Protein AF-I0CEB5-F1 (afdb_monomer_lite)

Foldseek 3Di:
DDQFQKKKWKFWAADPDTDDTPDIGSDPVVSVVVLVVQCVVFDPDWPDWDADPQGKIKTADRGNPPRTGIIIIGIDGDDPVPPPPPDDD

Secondary structure (DSSP, 8-state):
--PPPEEEEEEEEETTEEEEEEEEESSHHHHHHHHHHHHHHHBSS--EEEE-TT--EEEES-BSSTT--EEEEEEEE--GGGGGGG---

pLDDT: mean 82.9, std 16.33, range [38.06, 97.94]

Sequence (89 aa):
MNTPPTVWLLMQGVDDAITDVLGVYAHREAGRTALTHATHSLSSTVDRSEEDEDGTIRVYGPLRVSGVEWLELSPHAVTADEAEAGESK

Organism: NCBI:txid1170711

Radius of gyration: 14.56 Å; chains: 1; bounding box: 44×33×27 Å

Struct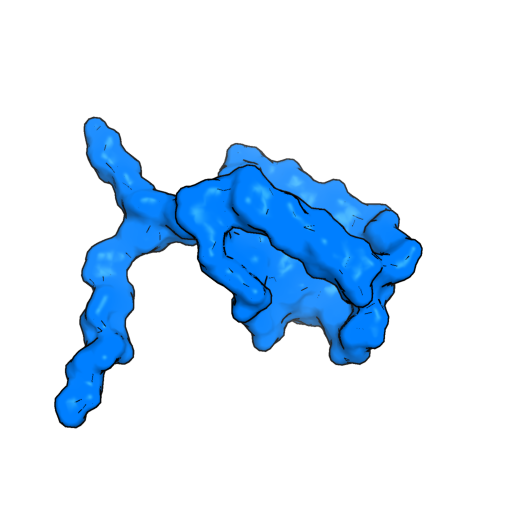ure (mmCIF, N/CA/C/O backbone):
data_AF-I0CEB5-F1
#
_entry.id   AF-I0CEB5-F1
#
loop_
_atom_site.group_PDB
_atom_site.id
_atom_site.type_symbol
_atom_site.label_atom_id
_atom_site.label_alt_id
_atom_site.label_comp_id
_atom_site.label_asym_id
_atom_site.label_entity_id
_atom_site.label_seq_id
_atom_site.pdbx_PDB_ins_code
_atom_site.Cartn_x
_atom_site.Cartn_y
_atom_site.Cartn_z
_atom_site.occupancy
_atom_site.B_iso_or_equiv
_atom_site.auth_seq_id
_atom_site.auth_comp_id
_atom_site.auth_asym_id
_atom_site.auth_atom_id
_atom_site.pdbx_PDB_model_num
ATOM 1 N N . MET A 1 1 ? -20.012 14.240 12.540 1.00 45.88 1 MET A N 1
ATOM 2 C CA . MET A 1 1 ? -20.093 13.513 11.257 1.00 45.88 1 MET A CA 1
ATOM 3 C C . MET A 1 1 ? -19.310 12.228 11.453 1.00 45.88 1 MET A C 1
ATOM 5 O O . MET A 1 1 ? -18.147 12.331 11.815 1.00 45.88 1 MET A O 1
ATOM 9 N N . ASN A 1 2 ? -19.939 11.055 11.337 1.00 59.22 2 ASN A N 1
ATOM 10 C CA . ASN A 1 2 ? -19.202 9.789 11.358 1.00 59.22 2 ASN A CA 1
ATOM 11 C C . ASN A 1 2 ? -18.548 9.633 9.986 1.00 59.22 2 ASN A C 1
ATOM 13 O O . ASN A 1 2 ? -19.251 9.417 9.002 1.00 59.22 2 ASN A O 1
ATOM 17 N N . THR A 1 3 ? -17.232 9.798 9.902 1.00 67.94 3 THR A N 1
ATOM 18 C CA . THR A 1 3 ? -16.479 9.324 8.739 1.00 67.94 3 THR A CA 1
ATOM 19 C C . THR A 1 3 ? -16.626 7.803 8.664 1.00 67.94 3 THR A C 1
ATOM 21 O O . THR A 1 3 ? -16.532 7.152 9.712 1.00 67.94 3 THR A O 1
ATOM 24 N N . PRO A 1 4 ? -16.898 7.229 7.478 1.00 79.62 4 PRO A N 1
ATOM 25 C CA . PRO A 1 4 ? -16.953 5.780 7.326 1.00 79.62 4 PRO A CA 1
ATOM 26 C C . PRO A 1 4 ? -15.615 5.163 7.758 1.00 79.62 4 PRO A C 1
ATOM 28 O O . PRO A 1 4 ? -14.578 5.825 7.646 1.00 79.62 4 PRO A O 1
ATOM 31 N N . PRO A 1 5 ? -15.616 3.927 8.284 1.00 88.00 5 PRO A N 1
ATOM 32 C CA . PRO A 1 5 ? -14.375 3.266 8.650 1.00 88.00 5 PRO A CA 1
ATOM 33 C C . PRO A 1 5 ? -13.485 3.119 7.412 1.00 88.00 5 PRO A C 1
ATOM 35 O O . PRO A 1 5 ? -13.939 2.684 6.358 1.00 88.00 5 PRO A O 1
ATOM 38 N N . THR A 1 6 ? -12.218 3.503 7.541 1.00 92.12 6 THR A N 1
ATOM 39 C CA . THR A 1 6 ? -11.218 3.390 6.474 1.00 92.12 6 THR A CA 1
ATOM 40 C C . THR A 1 6 ? -10.327 2.189 6.747 1.00 92.12 6 THR A C 1
ATOM 42 O O . THR A 1 6 ? -9.788 2.054 7.846 1.00 92.12 6 THR A O 1
ATOM 45 N N . VAL A 1 7 ? -10.141 1.344 5.740 1.00 95.44 7 VAL A N 1
ATOM 46 C CA . VAL A 1 7 ? -9.093 0.320 5.711 1.00 95.44 7 VAL A CA 1
ATOM 47 C C . VAL A 1 7 ? -7.990 0.754 4.757 1.00 95.44 7 VAL A C 1
ATOM 49 O O . VAL A 1 7 ? -8.195 1.611 3.909 1.00 95.44 7 VAL A O 1
ATOM 52 N N . TRP A 1 8 ? -6.809 0.178 4.901 1.00 97.06 8 TRP A N 1
ATOM 53 C CA . TRP A 1 8 ? -5.665 0.437 4.039 1.00 97.06 8 TRP A CA 1
ATOM 54 C C . TRP A 1 8 ? -5.359 -0.820 3.242 1.00 97.06 8 TRP A C 1
ATOM 56 O O . TRP A 1 8 ? -5.136 -1.877 3.839 1.00 97.06 8 TRP A O 1
ATOM 66 N N . LEU A 1 9 ? -5.370 -0.716 1.917 1.00 97.44 9 LEU A N 1
ATOM 67 C CA . LEU A 1 9 ? -5.070 -1.829 1.024 1.00 97.44 9 LEU A CA 1
ATOM 68 C C . LEU A 1 9 ? -3.612 -1.752 0.601 1.00 97.44 9 LEU A C 1
ATOM 70 O O . LEU A 1 9 ? -3.170 -0.724 0.102 1.00 97.44 9 LEU A O 1
ATOM 74 N N . LEU A 1 10 ? -2.873 -2.840 0.813 1.00 97.12 10 LEU A N 1
ATOM 75 C CA . LEU A 1 10 ? -1.559 -3.039 0.213 1.00 97.12 10 LEU A CA 1
ATOM 76 C C . LEU A 1 10 ? -1.748 -3.816 -1.085 1.00 97.12 10 LEU A C 1
ATOM 78 O O . LEU A 1 10 ? -2.246 -4.941 -1.060 1.00 97.12 10 LEU A O 1
ATOM 82 N N . MET A 1 11 ? -1.334 -3.234 -2.198 1.00 95.56 11 MET A N 1
ATOM 83 C CA . MET A 1 11 ? -1.545 -3.759 -3.541 1.00 95.56 11 MET A CA 1
ATOM 84 C C . MET A 1 11 ? -0.239 -3.790 -4.323 1.00 95.56 11 MET A C 1
ATOM 86 O O . MET A 1 11 ? 0.721 -3.091 -3.992 1.00 95.56 11 MET A O 1
ATOM 90 N N . GLN A 1 12 ? -0.225 -4.598 -5.376 1.00 93.25 12 GLN A N 1
ATOM 91 C CA . GLN A 1 12 ? 0.855 -4.630 -6.353 1.00 93.25 12 GLN A CA 1
ATOM 92 C C . GLN A 1 12 ? 0.302 -4.563 -7.773 1.00 93.25 12 GLN A C 1
ATOM 94 O O . GLN A 1 12 ? -0.806 -5.044 -8.045 1.00 93.25 12 GLN A O 1
ATOM 99 N N . GLY A 1 13 ? 1.089 -4.028 -8.698 1.00 91.38 13 GLY A N 1
ATOM 100 C CA . GLY A 1 13 ? 0.657 -3.907 -10.082 1.00 91.38 13 GLY A CA 1
ATOM 101 C C . GLY A 1 13 ? 1.770 -3.732 -11.096 1.00 91.38 13 GLY A C 1
ATOM 102 O O . GLY A 1 13 ? 2.961 -3.734 -10.766 1.00 91.38 13 GLY A O 1
ATOM 103 N N . VAL A 1 14 ? 1.321 -3.648 -12.344 1.00 88.50 14 VAL A N 1
ATOM 104 C CA . VAL A 1 14 ? 2.116 -3.551 -13.572 1.00 88.50 14 VAL A CA 1
ATOM 105 C C . VAL A 1 14 ? 1.459 -2.486 -14.425 1.00 88.50 14 VAL A C 1
ATOM 107 O O . VAL A 1 14 ? 0.231 -2.486 -14.537 1.00 88.50 14 VAL A O 1
ATOM 110 N N . ASP A 1 15 ? 2.246 -1.583 -14.995 1.00 87.12 15 ASP A N 1
ATOM 111 C CA . ASP A 1 15 ? 1.740 -0.408 -15.692 1.00 87.12 15 ASP A CA 1
ATOM 112 C C . ASP A 1 15 ? 0.699 0.333 -14.818 1.00 87.12 15 ASP A C 1
ATOM 114 O O . ASP A 1 15 ? 0.955 0.655 -13.652 1.00 87.12 15 ASP A O 1
ATOM 118 N N . ASP A 1 16 ? -0.496 0.587 -15.351 1.00 84.94 16 ASP A N 1
ATOM 119 C CA . ASP A 1 16 ? -1.628 1.224 -14.677 1.00 84.94 16 ASP A CA 1
ATOM 120 C C . ASP A 1 16 ? -2.594 0.235 -13.995 1.00 84.94 16 ASP A C 1
ATOM 122 O O . ASP A 1 16 ? -3.583 0.656 -13.389 1.00 84.94 16 ASP A O 1
ATOM 126 N N . ALA A 1 17 ? -2.322 -1.073 -14.055 1.00 87.25 17 ALA A N 1
ATOM 127 C CA . ALA A 1 17 ? -3.233 -2.109 -13.582 1.00 87.25 17 ALA A CA 1
ATOM 128 C C . ALA A 1 17 ? -2.830 -2.694 -12.218 1.00 87.25 17 ALA A C 1
ATOM 130 O O . ALA A 1 17 ? -1.706 -3.160 -12.014 1.00 87.25 17 ALA A O 1
ATOM 131 N N . ILE A 1 18 ? -3.798 -2.763 -11.296 1.00 90.00 1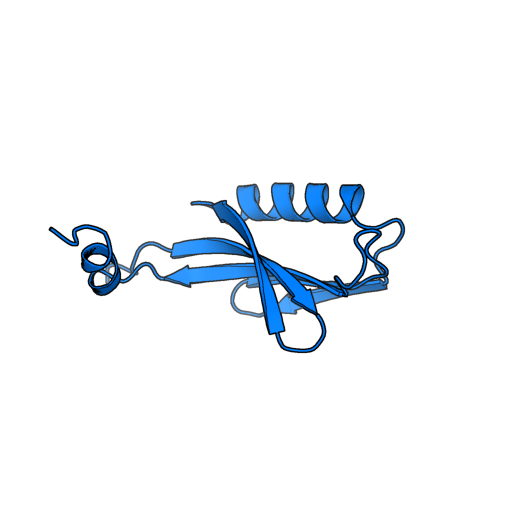8 ILE A N 1
ATOM 132 C CA . ILE A 1 18 ? -3.684 -3.575 -10.076 1.00 90.00 18 ILE A CA 1
ATOM 133 C C . ILE A 1 18 ? -3.687 -5.051 -10.484 1.00 90.00 18 ILE A C 1
ATOM 135 O O . ILE A 1 18 ? -4.587 -5.503 -11.193 1.00 90.00 18 ILE A O 1
ATOM 139 N N . THR A 1 19 ? -2.708 -5.812 -10.000 1.00 87.75 19 THR A N 1
ATOM 140 C CA . THR A 1 19 ? -2.620 -7.261 -10.248 1.00 87.75 19 THR A CA 1
ATOM 141 C C . THR A 1 19 ? -2.983 -8.111 -9.044 1.00 87.75 19 THR A C 1
ATOM 143 O O . THR A 1 19 ? -3.494 -9.211 -9.236 1.00 87.75 19 THR A O 1
ATOM 146 N N . ASP A 1 20 ? -2.745 -7.627 -7.821 1.00 91.75 20 ASP A N 1
ATOM 147 C CA . ASP A 1 20 ? -3.093 -8.364 -6.604 1.00 91.75 20 ASP A CA 1
ATOM 148 C C . ASP A 1 20 ? -3.236 -7.447 -5.376 1.00 91.75 20 ASP A C 1
ATOM 150 O O . ASP A 1 20 ? -2.628 -6.372 -5.309 1.00 91.75 20 ASP A O 1
ATOM 154 N N . VAL A 1 21 ? -4.005 -7.912 -4.386 1.00 94.19 21 VAL A N 1
ATOM 155 C CA . VAL A 1 21 ? -4.144 -7.304 -3.055 1.00 94.19 21 VAL A CA 1
ATOM 156 C C . VAL A 1 21 ? -3.380 -8.163 -2.050 1.00 94.19 21 VAL A C 1
ATOM 158 O O . VAL A 1 21 ? -3.806 -9.248 -1.665 1.00 94.19 21 VAL A O 1
ATOM 161 N N . LEU A 1 22 ? -2.250 -7.647 -1.580 1.00 93.50 22 LEU A N 1
ATOM 162 C CA . LEU A 1 22 ? -1.339 -8.346 -0.675 1.00 93.50 22 LEU A CA 1
ATOM 163 C C . LEU A 1 22 ? -1.794 -8.297 0.790 1.00 93.50 22 LEU A C 1
ATOM 165 O O . LEU A 1 22 ? -1.342 -9.102 1.605 1.00 93.50 22 LEU A O 1
ATOM 169 N N . GLY A 1 23 ? -2.650 -7.340 1.157 1.00 95.69 23 GLY A N 1
ATOM 170 C CA . GLY A 1 23 ? -3.200 -7.270 2.507 1.00 95.69 23 GLY A CA 1
ATOM 171 C C . GLY A 1 23 ? -4.152 -6.106 2.755 1.00 95.69 23 GLY A C 1
ATOM 172 O O . GLY A 1 23 ? -4.156 -5.114 2.030 1.00 95.69 23 GLY A O 1
ATOM 173 N N . VAL A 1 24 ? -4.931 -6.235 3.831 1.00 96.81 24 VAL A N 1
ATOM 174 C CA . VAL A 1 24 ? -5.901 -5.241 4.308 1.00 96.81 24 VAL A CA 1
ATOM 175 C C . VAL A 1 24 ? -5.586 -4.902 5.760 1.00 96.81 24 VAL A C 1
ATOM 177 O O . VAL A 1 24 ? -5.476 -5.798 6.599 1.00 96.81 24 VAL A O 1
ATOM 180 N N . TYR A 1 25 ? -5.460 -3.614 6.074 1.00 96.19 25 TYR A N 1
ATOM 181 C CA . TYR A 1 25 ? -5.044 -3.144 7.394 1.00 96.19 25 TYR A CA 1
ATOM 182 C C . TYR A 1 25 ? -6.035 -2.130 7.957 1.00 96.19 25 TYR A C 1
ATOM 184 O O . TYR A 1 25 ? -6.410 -1.170 7.293 1.00 96.19 25 TYR A O 1
ATOM 192 N N . ALA A 1 26 ? -6.414 -2.290 9.225 1.00 93.94 26 ALA A N 1
ATOM 193 C CA . ALA A 1 26 ? -7.271 -1.322 9.916 1.00 93.94 26 ALA A CA 1
ATOM 194 C C . ALA A 1 26 ? -6.568 0.024 10.187 1.00 93.94 26 ALA A C 1
ATOM 196 O O . ALA A 1 26 ? -7.220 1.034 10.440 1.00 93.94 26 ALA A O 1
ATOM 197 N N . HIS A 1 27 ? -5.231 0.045 10.157 1.00 93.81 27 HIS A N 1
ATOM 198 C CA . HIS A 1 27 ? -4.421 1.214 10.485 1.00 93.81 27 HIS A CA 1
ATOM 199 C C . HIS A 1 27 ? -3.314 1.425 9.455 1.00 93.81 27 HIS A C 1
ATOM 201 O O . HIS A 1 27 ? -2.629 0.474 9.068 1.00 93.81 27 HIS A O 1
ATOM 207 N N . ARG A 1 28 ? -3.083 2.692 9.094 1.00 94.06 28 ARG A N 1
ATOM 208 C CA . ARG A 1 28 ? -2.042 3.099 8.142 1.00 94.06 28 ARG A CA 1
ATOM 209 C C . ARG A 1 28 ? -0.661 2.595 8.536 1.00 94.06 28 ARG A C 1
ATOM 211 O O . ARG A 1 28 ? 0.075 2.097 7.698 1.00 94.06 28 ARG A O 1
ATOM 218 N N . GLU A 1 29 ? -0.305 2.728 9.811 1.00 96.00 29 GLU A N 1
ATOM 219 C CA . GLU A 1 29 ? 1.026 2.371 10.313 1.00 96.00 29 GLU A CA 1
ATOM 220 C C . GLU A 1 29 ? 1.319 0.879 10.137 1.00 96.00 29 GLU A C 1
ATOM 222 O O . GLU A 1 29 ? 2.395 0.521 9.665 1.00 96.00 29 GLU A O 1
ATOM 227 N N . ALA A 1 30 ? 0.334 0.018 10.414 1.00 95.56 30 ALA A N 1
ATOM 228 C CA . ALA A 1 30 ? 0.455 -1.419 10.185 1.00 95.56 30 ALA A CA 1
ATOM 229 C C . ALA A 1 30 ? 0.656 -1.733 8.693 1.00 95.56 30 ALA A C 1
ATOM 231 O O . ALA A 1 30 ? 1.554 -2.498 8.336 1.00 95.56 30 ALA A O 1
ATOM 232 N N . GLY A 1 31 ? -0.119 -1.079 7.821 1.00 96.62 31 GLY A N 1
ATOM 233 C CA . GLY A 1 31 ? 0.050 -1.190 6.374 1.00 96.62 31 G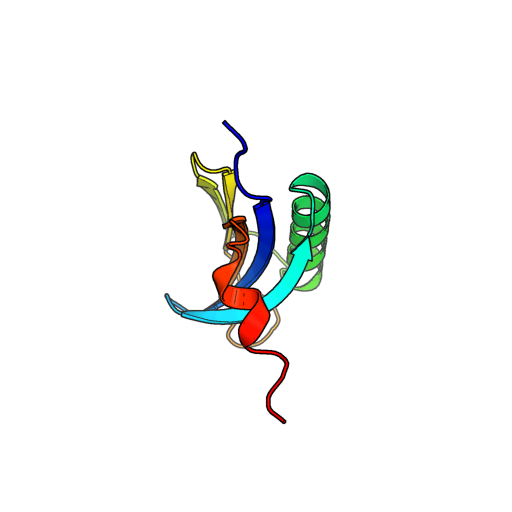LY A CA 1
ATOM 234 C C . GLY A 1 31 ? 1.409 -0.681 5.890 1.00 96.62 31 GLY A C 1
ATOM 235 O O . GLY A 1 31 ? 2.031 -1.305 5.039 1.00 96.62 31 GLY A O 1
ATOM 236 N N . ARG A 1 32 ? 1.934 0.403 6.474 1.00 96.06 32 ARG A N 1
ATOM 237 C CA . ARG A 1 32 ? 3.245 0.972 6.124 1.00 96.06 32 ARG A CA 1
ATOM 238 C C . ARG A 1 32 ? 4.392 0.053 6.530 1.00 96.06 32 ARG A C 1
ATOM 240 O O . ARG A 1 32 ? 5.355 -0.099 5.773 1.00 96.06 32 ARG A O 1
ATOM 247 N N . THR A 1 33 ? 4.296 -0.582 7.697 1.00 96.00 33 THR A N 1
ATOM 248 C CA . THR A 1 33 ? 5.239 -1.630 8.096 1.00 96.00 33 THR A CA 1
ATOM 249 C C . THR A 1 33 ? 5.199 -2.776 7.088 1.00 96.00 33 THR A C 1
ATOM 251 O O . THR A 1 33 ? 6.250 -3.174 6.587 1.00 96.00 33 THR A O 1
ATOM 254 N N . ALA A 1 34 ? 4.009 -3.249 6.711 1.00 95.38 34 ALA A N 1
ATOM 255 C CA . ALA A 1 34 ? 3.868 -4.311 5.720 1.00 95.38 34 ALA A CA 1
ATOM 256 C C . ALA A 1 34 ? 4.407 -3.922 4.333 1.00 95.38 34 ALA A C 1
ATOM 258 O O . ALA A 1 34 ? 5.134 -4.707 3.733 1.00 95.38 34 ALA A O 1
ATOM 259 N N . LEU A 1 35 ? 4.145 -2.699 3.862 1.00 94.06 35 LEU A N 1
ATOM 260 C CA . LEU A 1 35 ? 4.710 -2.150 2.626 1.00 94.06 35 LEU A CA 1
ATOM 261 C C . LEU A 1 35 ? 6.240 -2.142 2.667 1.00 94.06 35 LEU A C 1
ATOM 263 O O . LEU A 1 35 ? 6.886 -2.543 1.704 1.00 94.06 35 LEU A O 1
ATOM 267 N N . THR A 1 36 ? 6.829 -1.721 3.788 1.00 92.06 36 THR A N 1
ATOM 268 C CA . THR A 1 36 ? 8.288 -1.711 3.973 1.00 92.06 36 THR A CA 1
ATOM 269 C C . THR A 1 36 ? 8.852 -3.130 3.890 1.00 92.06 36 THR A C 1
ATOM 271 O O . THR A 1 36 ? 9.833 -3.373 3.187 1.00 92.06 36 THR A O 1
ATOM 274 N N . HIS A 1 37 ? 8.201 -4.093 4.546 1.00 91.81 37 HIS A N 1
ATOM 275 C CA . HIS A 1 37 ? 8.574 -5.505 4.465 1.00 91.81 37 HIS A CA 1
ATOM 276 C C . HIS A 1 37 ? 8.432 -6.069 3.044 1.00 91.81 37 HIS A C 1
ATOM 278 O O . HIS A 1 37 ? 9.353 -6.728 2.564 1.00 91.81 37 HIS A O 1
ATOM 284 N N . ALA A 1 38 ? 7.324 -5.785 2.357 1.00 89.38 38 ALA A N 1
ATOM 285 C CA . ALA A 1 38 ? 7.090 -6.202 0.978 1.00 89.38 38 ALA A CA 1
ATOM 286 C C . ALA A 1 38 ? 8.142 -5.600 0.041 1.00 89.38 38 ALA A C 1
ATOM 288 O O . ALA A 1 38 ? 8.755 -6.320 -0.738 1.00 89.38 38 ALA A O 1
ATOM 289 N N . THR A 1 39 ? 8.449 -4.314 0.198 1.00 89.06 39 THR A N 1
ATOM 290 C CA . THR A 1 39 ? 9.502 -3.621 -0.551 1.00 89.06 39 THR A CA 1
ATOM 291 C C . THR A 1 39 ? 10.862 -4.283 -0.337 1.00 89.06 39 THR A C 1
ATOM 293 O O . THR A 1 39 ? 11.567 -4.532 -1.306 1.00 89.06 39 THR A O 1
ATOM 296 N N . HIS A 1 40 ? 11.230 -4.635 0.899 1.00 86.00 40 HIS A N 1
ATOM 297 C CA . HIS A 1 40 ? 12.487 -5.341 1.176 1.00 86.00 40 HIS A CA 1
ATOM 298 C C . HIS A 1 40 ? 12.514 -6.780 0.648 1.00 86.00 40 HIS A C 1
ATOM 300 O O . HIS A 1 40 ? 13.572 -7.275 0.266 1.00 86.00 40 HIS A O 1
ATOM 306 N N . SER A 1 41 ? 11.375 -7.472 0.667 1.00 82.12 41 SER A N 1
ATOM 307 C CA . SER A 1 41 ? 11.278 -8.857 0.202 1.00 82.12 41 SER A CA 1
ATOM 308 C C . SER A 1 41 ? 11.271 -8.952 -1.320 1.00 82.12 41 SER A C 1
ATOM 310 O O . SER A 1 41 ? 11.780 -9.920 -1.885 1.00 82.12 41 SER A O 1
ATOM 312 N N . LEU A 1 42 ? 10.641 -7.981 -1.975 1.00 73.31 42 LEU A N 1
ATOM 313 C CA . LEU A 1 42 ? 10.394 -7.989 -3.406 1.00 73.31 42 LEU A CA 1
ATOM 314 C C . LEU A 1 42 ? 11.424 -7.153 -4.150 1.00 73.31 42 LEU A C 1
ATOM 316 O O . LEU A 1 42 ? 11.752 -7.507 -5.267 1.00 73.31 42 LEU A O 1
ATOM 320 N N . SER A 1 43 ? 11.995 -6.106 -3.564 1.00 65.50 43 SER A N 1
ATOM 321 C CA . SER A 1 43 ? 12.983 -5.269 -4.238 1.00 65.50 43 SER A CA 1
ATOM 322 C C . SER A 1 43 ? 14.392 -5.448 -3.682 1.00 65.50 43 SER A C 1
ATOM 324 O O . SER A 1 43 ? 14.610 -5.643 -2.489 1.00 65.50 43 SER A O 1
ATOM 326 N N . SER A 1 44 ? 15.378 -5.322 -4.572 1.00 64.12 44 SER A N 1
ATOM 327 C CA . SER A 1 44 ? 16.784 -5.136 -4.180 1.00 64.12 44 SER A CA 1
ATOM 328 C C . SER A 1 44 ? 17.151 -3.649 -4.063 1.00 64.12 44 SER A C 1
ATOM 330 O O . SER A 1 44 ? 18.186 -3.316 -3.489 1.00 64.12 44 SER A O 1
ATOM 332 N N . THR A 1 45 ? 16.351 -2.752 -4.652 1.00 70.75 45 THR A N 1
ATOM 333 C CA . THR A 1 45 ? 16.584 -1.301 -4.734 1.00 70.75 45 THR A CA 1
ATOM 334 C C . THR A 1 45 ? 15.259 -0.574 -4.984 1.00 70.75 45 THR A C 1
ATOM 336 O O . THR A 1 45 ? 14.522 -0.916 -5.903 1.00 70.75 45 THR A O 1
ATOM 339 N N . VAL A 1 46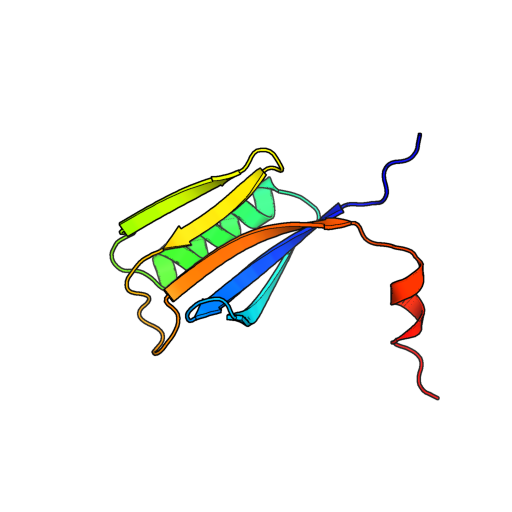 ? 14.934 0.421 -4.159 1.00 79.44 46 VAL A N 1
ATOM 340 C CA . VAL A 1 46 ? 13.794 1.314 -4.413 1.00 79.44 46 VAL A CA 1
ATOM 341 C C . VAL A 1 46 ? 14.256 2.415 -5.352 1.00 79.44 46 VAL A C 1
ATOM 343 O O . VAL A 1 46 ? 15.181 3.149 -5.005 1.00 79.44 46 VAL A O 1
ATOM 346 N N . ASP A 1 47 ? 13.607 2.542 -6.505 1.00 83.19 47 ASP A N 1
ATOM 347 C CA . ASP A 1 47 ? 13.939 3.584 -7.477 1.00 83.19 47 ASP A CA 1
ATOM 348 C C . ASP A 1 47 ? 13.268 4.903 -7.099 1.00 83.19 47 ASP A C 1
ATOM 350 O O . ASP A 1 47 ? 13.879 5.972 -7.148 1.00 83.19 47 ASP A O 1
ATOM 354 N N . ARG A 1 48 ? 11.992 4.827 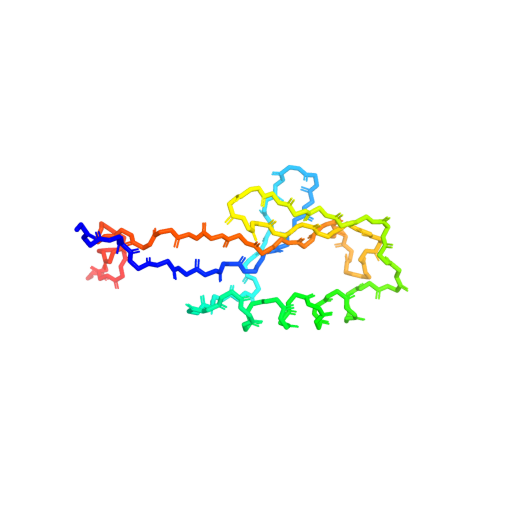-6.703 1.00 87.12 48 ARG A N 1
ATOM 355 C CA . ARG A 1 48 ? 11.177 5.992 -6.365 1.00 87.12 48 ARG A CA 1
ATOM 356 C C . ARG A 1 48 ? 10.096 5.628 -5.358 1.00 87.12 48 ARG A C 1
ATOM 358 O O . ARG A 1 48 ? 9.516 4.550 -5.425 1.00 87.12 48 ARG A O 1
ATOM 365 N N . SER A 1 49 ? 9.791 6.557 -4.462 1.00 91.31 49 SER A N 1
ATOM 366 C CA . SER A 1 49 ? 8.618 6.493 -3.593 1.00 91.31 49 SER A CA 1
ATOM 367 C C . SER A 1 49 ? 7.866 7.815 -3.640 1.00 91.31 49 SER A C 1
ATOM 369 O O . SER A 1 49 ? 8.497 8.874 -3.618 1.00 91.31 49 SER A O 1
ATOM 371 N N . GLU A 1 50 ? 6.545 7.745 -3.664 1.00 94.12 50 GLU A N 1
ATOM 372 C CA . GLU A 1 50 ? 5.636 8.888 -3.690 1.00 94.12 50 GLU A CA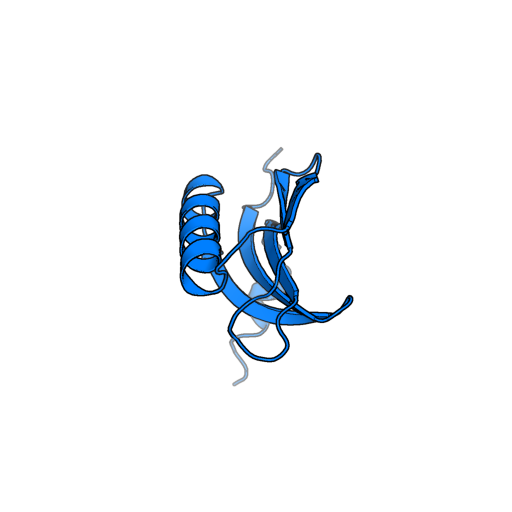 1
ATOM 373 C C . GLU A 1 50 ? 4.635 8.752 -2.539 1.00 94.12 50 GLU A C 1
ATOM 375 O O . GLU A 1 50 ? 4.244 7.639 -2.183 1.00 94.12 50 GLU A O 1
ATOM 380 N N . GLU A 1 51 ? 4.272 9.880 -1.929 1.00 95.81 51 GLU A N 1
ATOM 381 C CA . GLU A 1 51 ? 3.213 9.959 -0.925 1.00 95.81 51 GLU A CA 1
ATOM 382 C C . GLU A 1 51 ? 2.270 11.101 -1.308 1.00 95.81 51 GLU A C 1
ATOM 384 O O . GLU A 1 51 ? 2.720 12.239 -1.466 1.00 95.81 51 GLU A O 1
ATOM 389 N N . ASP A 1 52 ? 0.990 10.777 -1.468 1.00 95.19 52 ASP A N 1
ATOM 390 C CA . ASP A 1 52 ? -0.056 11.715 -1.873 1.00 95.19 52 ASP A CA 1
ATOM 391 C C . ASP A 1 52 ? -0.734 12.367 -0.655 1.00 95.19 52 ASP A C 1
ATOM 393 O O . ASP A 1 52 ? -0.552 11.961 0.497 1.00 95.19 52 ASP A O 1
ATOM 397 N N . GLU A 1 53 ? -1.542 13.402 -0.898 1.00 94.62 53 GLU A N 1
ATOM 398 C CA . GLU A 1 53 ? -2.214 14.185 0.154 1.00 94.62 53 GLU A CA 1
ATOM 399 C C . GLU A 1 53 ? -3.232 13.373 0.973 1.00 94.62 53 GLU A C 1
ATOM 401 O O . GLU A 1 53 ? -3.499 13.698 2.132 1.00 94.62 53 GLU A O 1
ATOM 406 N N . ASP A 1 54 ? -3.790 12.308 0.396 1.00 91.62 54 ASP A N 1
ATOM 407 C CA . ASP A 1 54 ? -4.685 11.366 1.078 1.00 91.62 54 ASP A CA 1
ATOM 408 C C . ASP A 1 54 ? -3.924 10.331 1.934 1.00 91.62 54 ASP A C 1
ATOM 410 O O . ASP A 1 54 ? -4.524 9.545 2.672 1.00 91.62 54 ASP A O 1
ATOM 414 N N . GLY A 1 55 ? -2.590 10.363 1.880 1.00 92.69 55 GLY A N 1
ATOM 415 C CA . GLY A 1 55 ? -1.695 9.465 2.589 1.00 92.69 55 GLY A CA 1
ATOM 416 C C . GLY A 1 55 ? -1.399 8.161 1.854 1.00 92.69 55 GLY A C 1
ATOM 417 O O . GLY A 1 55 ? -0.738 7.306 2.465 1.00 92.69 55 GLY A O 1
ATOM 418 N N . THR A 1 56 ? -1.852 8.007 0.602 1.00 96.19 56 THR A N 1
ATOM 419 C CA . THR A 1 56 ? -1.444 6.924 -0.300 1.00 96.19 56 THR A CA 1
ATOM 420 C C . THR A 1 56 ? 0.069 6.926 -0.454 1.00 96.19 56 THR A C 1
ATOM 422 O O . THR A 1 56 ? 0.675 7.977 -0.630 1.00 96.19 56 THR A O 1
ATOM 425 N N . ILE A 1 57 ? 0.691 5.752 -0.359 1.00 96.06 57 ILE A N 1
ATOM 426 C CA . ILE A 1 57 ? 2.130 5.572 -0.553 1.00 96.06 57 ILE A CA 1
ATOM 427 C C . ILE A 1 57 ? 2.334 4.623 -1.721 1.00 96.06 57 ILE A C 1
ATOM 429 O O . ILE A 1 57 ? 1.898 3.476 -1.645 1.00 96.06 57 ILE A O 1
ATOM 433 N N . ARG A 1 58 ? 3.062 5.050 -2.751 1.00 94.50 58 ARG A N 1
ATOM 434 C CA . ARG A 1 58 ? 3.439 4.187 -3.873 1.00 94.50 58 ARG A CA 1
ATOM 435 C C . ARG A 1 58 ? 4.952 4.072 -3.984 1.00 94.50 58 ARG A C 1
ATOM 437 O O . ARG A 1 58 ? 5.677 5.056 -3.866 1.00 94.50 58 ARG A O 1
ATOM 444 N N . VAL A 1 59 ? 5.437 2.854 -4.180 1.00 92.88 59 VAL A N 1
ATOM 445 C CA . VAL A 1 59 ? 6.858 2.517 -4.273 1.00 92.88 59 VAL A CA 1
ATOM 446 C C . VAL A 1 59 ? 7.103 1.812 -5.595 1.00 92.88 59 VAL A C 1
ATOM 448 O O . VAL A 1 59 ? 6.433 0.832 -5.904 1.00 92.88 59 VAL A O 1
ATOM 451 N N . TYR A 1 60 ? 8.092 2.290 -6.340 1.00 89.00 60 TYR A N 1
ATOM 452 C CA . TYR A 1 60 ? 8.498 1.759 -7.634 1.00 89.00 60 TYR A CA 1
ATOM 453 C C . TYR A 1 60 ? 9.917 1.202 -7.557 1.00 89.00 60 TYR A C 1
ATOM 455 O O . TYR A 1 60 ? 10.788 1.745 -6.864 1.00 89.00 60 TYR A O 1
ATOM 463 N N . GLY A 1 61 ? 10.164 0.136 -8.307 1.00 78.00 61 GLY A N 1
ATOM 464 C CA . GLY A 1 61 ? 11.503 -0.398 -8.509 1.00 78.00 61 GLY A CA 1
ATOM 465 C C . GLY A 1 61 ? 11.490 -1.743 -9.227 1.00 78.00 61 GLY A C 1
ATOM 466 O O . GLY A 1 61 ? 10.421 -2.308 -9.457 1.00 78.00 61 GLY A O 1
ATOM 467 N N . PRO A 1 62 ? 12.667 -2.300 -9.550 1.00 68.94 62 PRO A N 1
ATOM 468 C CA . PRO A 1 62 ? 12.778 -3.637 -10.113 1.00 68.94 62 PRO A CA 1
ATOM 469 C C . PRO A 1 62 ? 12.419 -4.674 -9.043 1.00 68.94 62 PRO A C 1
ATOM 471 O O . PRO A 1 62 ? 13.267 -5.120 -8.258 1.00 68.94 62 PRO A O 1
ATOM 474 N N . LEU A 1 63 ? 11.145 -5.056 -8.994 1.00 67.94 63 LEU A N 1
ATOM 475 C CA . LEU A 1 63 ? 10.668 -6.089 -8.088 1.00 67.94 63 LEU A CA 1
ATOM 476 C C . LEU A 1 63 ? 11.053 -7.462 -8.667 1.00 67.94 63 LEU A C 1
ATOM 478 O O . LEU A 1 63 ? 10.913 -7.751 -9.851 1.00 67.94 63 LEU A O 1
ATOM 482 N N . ARG A 1 64 ? 11.606 -8.326 -7.816 1.00 64.00 64 ARG A N 1
ATOM 483 C CA . ARG A 1 64 ? 12.132 -9.663 -8.130 1.00 64.00 64 ARG A CA 1
ATOM 484 C C . ARG A 1 64 ? 11.058 -10.631 -8.608 1.00 64.00 64 ARG A C 1
ATOM 486 O O . ARG A 1 64 ? 11.395 -11.669 -9.175 1.00 64.00 64 ARG A O 1
ATOM 493 N N . VAL A 1 65 ? 9.790 -10.325 -8.352 1.00 63.34 65 VAL A N 1
ATOM 494 C CA . VAL A 1 65 ? 8.669 -11.096 -8.880 1.00 63.34 65 VAL A CA 1
ATOM 495 C C . VAL A 1 65 ? 8.413 -10.615 -10.300 1.00 63.34 65 VAL A C 1
ATOM 497 O O . VAL A 1 65 ? 8.121 -9.444 -10.520 1.00 63.34 65 VAL A O 1
ATOM 500 N N . SER A 1 66 ? 8.561 -11.531 -11.260 1.00 63.62 66 SER A N 1
ATOM 501 C CA . SER A 1 66 ? 8.413 -11.245 -12.687 1.00 63.62 66 SER A CA 1
ATOM 502 C C . SER A 1 66 ? 7.102 -10.513 -12.962 1.00 63.62 66 SER A C 1
ATOM 504 O O . SER A 1 66 ? 6.030 -11.083 -12.776 1.00 63.62 66 SER A O 1
ATOM 506 N N . GLY A 1 67 ? 7.216 -9.280 -13.448 1.00 72.19 67 GLY A N 1
ATOM 507 C CA . GLY A 1 67 ? 6.099 -8.469 -13.910 1.00 72.19 67 GLY A CA 1
ATOM 508 C C . GLY A 1 67 ? 5.708 -7.340 -12.970 1.00 72.19 67 GLY A C 1
ATOM 509 O O . GLY A 1 67 ? 5.203 -6.360 -13.476 1.00 72.19 67 GLY A O 1
ATOM 510 N N . VAL A 1 68 ? 5.967 -7.410 -11.661 1.00 82.31 68 VAL A N 1
ATOM 511 C CA . VAL A 1 68 ? 5.525 -6.355 -10.730 1.00 82.31 68 VAL A CA 1
ATOM 512 C C . VAL A 1 68 ? 6.423 -5.122 -10.849 1.00 82.31 68 VAL A C 1
ATOM 514 O O . VAL A 1 68 ? 7.645 -5.237 -10.779 1.00 82.31 68 VAL A O 1
ATOM 517 N N . GLU A 1 69 ? 5.828 -3.941 -10.983 1.00 86.94 69 GLU A N 1
ATOM 518 C CA . GLU A 1 69 ? 6.557 -2.674 -11.154 1.00 86.94 69 GLU A CA 1
ATOM 519 C C . GLU A 1 69 ? 6.379 -1.720 -9.975 1.00 86.94 69 GLU A C 1
ATOM 521 O O . GLU A 1 69 ? 7.244 -0.879 -9.702 1.00 86.94 69 GLU A O 1
ATOM 526 N N . TRP A 1 70 ? 5.276 -1.867 -9.243 1.00 91.69 70 TRP A N 1
ATOM 527 C CA . TRP A 1 70 ? 4.979 -1.023 -8.100 1.00 91.69 70 TRP A CA 1
ATOM 528 C C . TRP A 1 70 ? 4.255 -1.760 -6.976 1.00 91.69 70 TRP A C 1
ATOM 530 O O . TRP A 1 70 ? 3.565 -2.762 -7.176 1.00 91.69 70 TRP A O 1
ATOM 540 N N . LEU A 1 71 ? 4.418 -1.210 -5.774 1.00 93.94 71 LEU A N 1
ATOM 541 C CA . LEU A 1 71 ? 3.643 -1.514 -4.578 1.00 93.94 71 LEU A CA 1
ATOM 542 C C . LEU A 1 71 ? 2.925 -0.249 -4.126 1.00 93.94 71 LEU A C 1
ATOM 544 O O . LEU A 1 71 ? 3.519 0.827 -4.115 1.00 93.94 71 LEU A O 1
ATOM 548 N N . GLU A 1 72 ? 1.674 -0.377 -3.714 1.00 95.94 72 GLU A N 1
ATOM 549 C CA . GLU A 1 72 ? 0.872 0.741 -3.230 1.00 95.94 72 GLU A CA 1
ATOM 550 C C . GLU A 1 72 ? 0.219 0.406 -1.899 1.00 95.94 72 GLU A C 1
ATOM 552 O O . GLU A 1 72 ? -0.293 -0.692 -1.715 1.00 95.94 72 GLU A O 1
ATOM 557 N N . LEU A 1 73 ? 0.201 1.372 -0.989 1.00 97.94 73 LEU A N 1
ATOM 558 C CA . LEU A 1 73 ? -0.637 1.375 0.194 1.00 97.94 73 LEU A CA 1
ATOM 559 C C . LEU A 1 73 ? -1.592 2.570 0.128 1.00 97.94 73 LEU A C 1
ATOM 561 O O . LEU A 1 73 ? -1.145 3.696 0.337 1.00 97.94 73 LEU A O 1
ATOM 565 N N . SER A 1 74 ? -2.882 2.334 -0.096 1.00 96.94 74 SER A N 1
ATOM 566 C CA . SER A 1 74 ? -3.894 3.392 -0.250 1.00 96.94 74 SER A CA 1
ATOM 567 C C . SER A 1 74 ? -5.084 3.221 0.709 1.00 96.94 74 SER A C 1
ATOM 569 O O . SER A 1 74 ? -5.384 2.100 1.144 1.00 96.94 74 SER A O 1
ATOM 571 N N . PRO A 1 75 ? -5.742 4.322 1.120 1.00 96.00 75 PRO A N 1
ATOM 572 C CA . PRO A 1 75 ? -6.912 4.283 1.987 1.00 96.00 75 PRO A CA 1
ATOM 573 C C . PRO A 1 75 ? -8.193 3.968 1.197 1.00 96.00 75 PRO A C 1
ATOM 575 O O . PRO A 1 75 ? -8.495 4.590 0.186 1.00 96.00 75 PRO A O 1
ATOM 578 N N . HIS A 1 76 ? -9.010 3.057 1.718 1.00 93.38 76 HIS A N 1
ATOM 579 C CA . HIS A 1 76 ? -10.307 2.673 1.167 1.00 93.38 76 HIS A CA 1
ATOM 580 C C . HIS A 1 76 ? -11.403 2.837 2.220 1.00 93.38 76 HIS A C 1
ATOM 582 O O . HIS A 1 76 ? -11.346 2.258 3.307 1.00 93.38 76 HIS A O 1
ATOM 588 N N . ALA A 1 77 ? -12.414 3.647 1.908 1.00 90.25 77 ALA A N 1
ATOM 589 C CA . ALA A 1 77 ? -13.588 3.798 2.758 1.00 90.25 77 ALA A CA 1
ATOM 590 C C . ALA A 1 77 ? -14.477 2.556 2.639 1.00 90.25 77 ALA A C 1
ATOM 592 O O . ALA A 1 77 ? -14.938 2.222 1.552 1.00 90.25 77 ALA A O 1
ATOM 593 N N . VAL A 1 78 ? -14.754 1.901 3.763 1.00 84.06 78 VAL A N 1
ATOM 594 C CA . VAL A 1 78 ? -15.695 0.784 3.814 1.00 84.06 78 VAL A CA 1
ATOM 595 C C . VAL A 1 78 ? -17.102 1.366 3.783 1.00 84.06 78 VAL A C 1
ATOM 597 O O . VAL A 1 78 ? -17.553 2.005 4.740 1.00 84.06 78 VAL A O 1
ATOM 600 N N . THR A 1 79 ? -17.789 1.174 2.661 1.00 81.12 79 THR A N 1
ATOM 601 C CA . THR A 1 79 ? -19.203 1.530 2.530 1.00 81.12 79 THR A CA 1
ATOM 602 C C . THR A 1 79 ? -20.069 0.319 2.874 1.00 81.12 79 THR A C 1
ATOM 604 O O . THR A 1 79 ? -19.687 -0.822 2.632 1.00 81.12 79 THR A O 1
ATOM 607 N N . ALA A 1 80 ? -21.227 0.552 3.497 1.00 66.31 80 ALA A N 1
ATOM 608 C CA . ALA A 1 80 ? -22.114 -0.524 3.949 1.00 66.31 80 ALA A CA 1
ATOM 609 C C . ALA A 1 80 ? -22.741 -1.338 2.795 1.00 66.31 80 ALA A C 1
ATOM 611 O O . ALA A 1 80 ? -23.296 -2.402 3.051 1.00 66.31 80 ALA A O 1
ATOM 612 N N . ASP A 1 81 ? -22.628 -0.865 1.551 1.00 57.97 81 ASP A N 1
ATOM 613 C CA . ASP A 1 81 ? -23.175 -1.511 0.351 1.00 57.97 81 ASP A CA 1
ATOM 614 C C . ASP A 1 81 ? -22.403 -2.782 -0.064 1.00 57.97 81 ASP A C 1
ATOM 616 O O . ASP A 1 81 ? -22.966 -3.666 -0.699 1.00 57.97 81 ASP A O 1
ATOM 620 N N . GLU A 1 82 ? -21.133 -2.939 0.327 1.00 52.22 82 GLU A N 1
ATOM 621 C CA . GLU A 1 82 ? -20.306 -4.080 -0.116 1.00 52.22 82 GLU A CA 1
ATOM 622 C C . GLU A 1 82 ? -20.426 -5.333 0.772 1.00 52.22 82 GLU A C 1
ATOM 624 O O . GLU A 1 82 ? -19.847 -6.376 0.465 1.00 52.22 82 GLU A O 1
ATOM 629 N N . ALA A 1 83 ? -21.212 -5.279 1.853 1.00 48.75 83 ALA A N 1
ATOM 630 C CA . ALA A 1 83 ? -21.436 -6.434 2.724 1.00 48.75 83 ALA A CA 1
ATOM 631 C C . ALA A 1 83 ? -22.394 -7.490 2.124 1.00 48.75 83 ALA A C 1
ATOM 633 O O . ALA A 1 83 ? -22.442 -8.609 2.631 1.00 48.75 83 ALA A O 1
ATOM 634 N N . GLU A 1 84 ? -23.122 -7.187 1.041 1.00 48.09 84 GLU A N 1
ATOM 635 C CA . GLU A 1 84 ? -24.088 -8.123 0.435 1.00 48.09 84 GLU A CA 1
ATOM 636 C C . GLU A 1 84 ? -23.492 -9.071 -0.627 1.00 48.09 84 GLU A C 1
ATOM 638 O O . GLU A 1 84 ? -24.167 -9.999 -1.071 1.00 48.09 84 GLU A O 1
ATOM 643 N N . ALA A 1 85 ? -22.217 -8.932 -1.011 1.00 47.91 85 ALA A N 1
ATOM 644 C CA . ALA A 1 85 ? -21.602 -9.818 -2.014 1.00 47.91 85 ALA A CA 1
ATOM 645 C C . ALA A 1 85 ? -21.174 -11.205 -1.468 1.00 47.91 85 ALA A C 1
ATOM 647 O O . ALA A 1 85 ? -20.646 -12.027 -2.218 1.00 47.91 85 ALA A O 1
ATOM 648 N N . GLY A 1 86 ? -21.386 -11.477 -0.172 1.00 42.47 86 GLY A N 1
ATOM 649 C CA . GLY A 1 86 ? -20.918 -12.687 0.519 1.00 42.47 86 GLY A CA 1
ATOM 650 C C . GLY A 1 86 ? -21.976 -13.746 0.852 1.00 42.47 86 GLY A C 1
ATOM 651 O O . GLY A 1 86 ? -21.609 -14.811 1.342 1.00 42.47 86 GLY A O 1
ATOM 652 N N . GLU A 1 87 ? -23.263 -13.507 0.587 1.00 44.12 87 GLU A N 1
ATOM 653 C CA . GLU A 1 87 ? -24.337 -14.488 0.820 1.00 44.12 87 GLU A CA 1
ATOM 654 C C . GLU A 1 87 ? -25.089 -14.793 -0.483 1.00 44.12 87 GLU A C 1
ATOM 656 O O . GLU A 1 87 ? -26.271 -14.504 -0.649 1.00 44.12 87 GLU A O 1
ATOM 661 N N . SER A 1 88 ? -24.396 -15.415 -1.441 1.00 40.53 88 SER A N 1
ATOM 662 C CA . SER A 1 88 ? -25.083 -16.159 -2.503 1.00 40.53 88 SER A CA 1
ATOM 663 C C . SER A 1 88 ? -25.496 -17.529 -1.961 1.00 40.53 88 SER A C 1
ATOM 665 O O . SER A 1 88 ? -24.659 -18.403 -1.737 1.00 40.53 88 SER A O 1
ATOM 667 N N . LYS A 1 89 ? -26.798 -17.653 -1.703 1.00 38.06 89 LYS A N 1
ATOM 668 C CA . LYS A 1 89 ? -27.534 -18.875 -1.361 1.00 38.06 89 LYS A CA 1
ATOM 669 C C . LYS A 1 89 ? -27.502 -19.922 -2.476 1.00 38.06 89 LYS A C 1
ATOM 671 O O . LYS A 1 89 ? -27.592 -19.518 -3.655 1.00 38.06 89 LYS A O 1
#